Protein AF-A0A6B3IKR0-F1 (afdb_monomer)

Secondary structure (DSSP, 8-state):
-HHHHHHHHHT--GGG-S-------HHHHHHHHT----EEEEEE--GGGGHHHHHGGGGGG-EEETTEE--EEEEEES-TT-HHHHHHHHHHHHHTT-SEEE-

Sequence (103 aa):
EALDRLLKDVGCAPEDVAFLAHGTTQATNALLEGDVAPVGLIGIGTGPGALPTKRLAGLAALELTPGKRLPLHYAHVTDPDDTKAVHAAVATLIDAGAQVLVA

Mean predicted aligned error: 5.92 Å

Foldseek 3Di:
DVVVVVCVVVVHDPVNDPDDDDDDCVVVVCLQVVVDAQEEEEQEADDPRSVVSVCVVCQQVDDSYVPHGRNYDYHYDHDPVPVVSVVVSVVVSVVVRHPYYDD

Nearest PDB structures (foldseek):
  1efa-assembly2_C  TM=5.090E-01  e=2.430E+00  Escherichia coli
  6tpk-assembly1_A  TM=3.038E-01  e=9.567E+00  Homo sapiens

Structure (mmCIF, N/CA/C/O backbone):
data_AF-A0A6B3IKR0-F1
#
_entry.id   AF-A0A6B3IKR0-F1
#
loop_
_atom_site.group_PDB
_atom_site.id
_atom_site.type_symbol
_atom_site.label_atom_id
_atom_site.label_alt_id
_atom_site.label_comp_id
_atom_site.label_asym_id
_atom_site.label_entity_id
_atom_site.label_seq_id
_atom_site.pdbx_PDB_ins_code
_atom_site.Cartn_x
_atom_site.Cartn_y
_atom_site.Cartn_z
_atom_site.occupancy
_atom_site.B_iso_or_equiv
_atom_site.auth_seq_id
_atom_site.auth_comp_id
_atom_site.auth_asym_id
_atom_site.auth_atom_id
_atom_site.pdbx_PDB_model_num
ATOM 1 N N . GLU A 1 1 ? -24.028 -0.201 18.737 1.00 77.38 1 GLU A N 1
ATOM 2 C CA . GLU A 1 1 ? -24.341 -0.509 20.153 1.00 77.38 1 GLU A CA 1
ATOM 3 C C . GLU A 1 1 ? -23.736 0.472 21.159 1.00 77.38 1 GLU A C 1
ATOM 5 O O . GLU A 1 1 ? -24.503 1.113 21.861 1.00 77.38 1 GLU A O 1
ATOM 10 N N . ALA A 1 2 ? -22.406 0.631 21.254 1.00 87.62 2 ALA A N 1
ATOM 11 C CA . ALA A 1 2 ? -21.806 1.557 22.233 1.00 87.62 2 ALA A CA 1
ATOM 12 C C . ALA A 1 2 ? -22.192 3.032 21.991 1.00 87.62 2 ALA A C 1
ATOM 14 O O . ALA A 1 2 ? -22.576 3.725 22.927 1.00 87.62 2 ALA A O 1
ATOM 15 N N . LEU A 1 3 ? -22.157 3.484 20.731 1.00 89.94 3 LEU A N 1
ATOM 16 C CA . LEU A 1 3 ? -22.583 4.835 20.353 1.00 89.94 3 LEU A CA 1
ATOM 17 C C . LEU A 1 3 ? -24.090 5.047 20.576 1.00 89.94 3 LEU A C 1
ATOM 19 O O . LEU A 1 3 ? -24.480 6.056 21.144 1.00 89.94 3 LEU A O 1
ATOM 23 N N . ASP A 1 4 ? -24.927 4.071 20.208 1.00 91.38 4 ASP A N 1
ATOM 24 C CA . ASP A 1 4 ? -2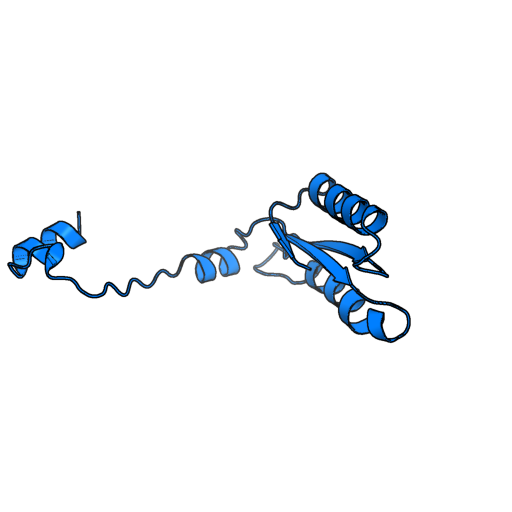6.384 4.158 20.404 1.00 91.38 4 ASP A CA 1
ATOM 25 C C . ASP A 1 4 ? -26.770 4.248 21.885 1.00 91.38 4 ASP A C 1
ATOM 27 O O . ASP A 1 4 ? -27.732 4.925 22.239 1.00 91.38 4 ASP A O 1
ATOM 31 N N . ARG A 1 5 ? -26.031 3.552 22.762 1.00 94.50 5 ARG A N 1
ATOM 32 C CA . AR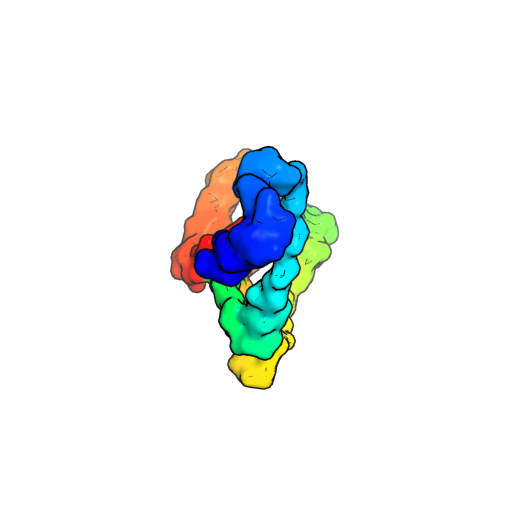G A 1 5 ? -26.199 3.666 24.217 1.00 94.50 5 ARG A CA 1
ATOM 33 C C . ARG A 1 5 ? -25.766 5.042 24.708 1.00 94.50 5 ARG A C 1
ATOM 35 O O . ARG A 1 5 ? -26.544 5.687 25.395 1.00 94.50 5 ARG A O 1
ATOM 42 N N . LEU A 1 6 ? -24.595 5.520 24.283 1.00 92.19 6 LEU A N 1
ATOM 43 C CA . LEU A 1 6 ? -24.105 6.850 24.646 1.00 92.19 6 LEU A CA 1
ATOM 44 C C . LEU A 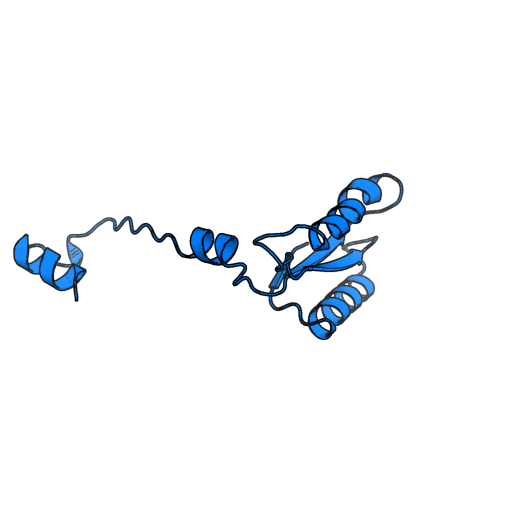1 6 ? -25.107 7.947 24.265 1.00 92.19 6 LEU A C 1
ATOM 46 O O . LEU A 1 6 ? -25.434 8.772 25.107 1.00 92.19 6 LEU A O 1
ATOM 50 N N . LEU A 1 7 ? -25.625 7.927 23.033 1.00 94.50 7 LEU A N 1
ATOM 51 C CA . LEU A 1 7 ? -26.610 8.898 22.544 1.00 94.50 7 LEU A CA 1
ATOM 52 C C . LEU A 1 7 ? -27.893 8.899 23.387 1.00 94.50 7 LEU A C 1
ATOM 54 O O . LEU A 1 7 ? -28.392 9.965 23.739 1.00 94.50 7 LEU A O 1
ATOM 58 N N . LYS A 1 8 ? -28.379 7.716 23.789 1.00 94.75 8 LYS A N 1
ATOM 59 C CA . LYS A 1 8 ? -29.517 7.589 24.714 1.00 94.75 8 LYS A CA 1
ATOM 60 C C . LYS A 1 8 ? -29.205 8.148 26.100 1.00 94.75 8 LYS A C 1
ATOM 62 O O . LYS A 1 8 ? -30.039 8.862 26.648 1.00 94.75 8 LYS A O 1
ATOM 67 N N . ASP A 1 9 ? -28.027 7.848 26.641 1.00 95.81 9 ASP A N 1
ATOM 68 C CA . ASP A 1 9 ? -27.619 8.281 27.981 1.00 95.81 9 ASP A CA 1
ATOM 69 C C . ASP A 1 9 ? -27.463 9.806 28.069 1.00 95.81 9 ASP A C 1
ATOM 71 O O . ASP A 1 9 ? -27.785 10.399 29.099 1.00 95.81 9 ASP A O 1
ATOM 75 N N . VAL A 1 10 ? -27.012 10.454 26.988 1.00 94.25 10 VAL A N 1
ATOM 76 C CA . VAL A 1 10 ? -26.887 11.922 26.922 1.00 94.25 10 VAL A CA 1
ATOM 77 C C . VAL A 1 10 ? -28.128 12.622 26.357 1.00 94.25 10 VAL A C 1
ATOM 79 O O . VAL A 1 10 ? -28.171 13.849 26.340 1.00 94.25 10 VAL A O 1
ATOM 82 N N . GLY A 1 11 ? -29.145 11.870 25.918 1.00 93.94 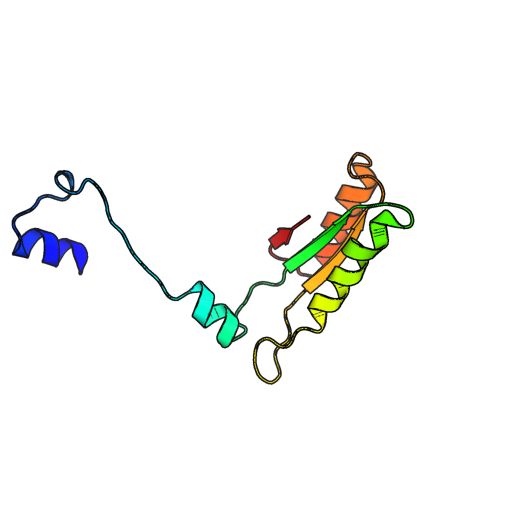11 GLY A N 1
ATOM 83 C CA . GLY A 1 11 ? -30.387 12.411 25.359 1.00 93.94 11 GLY A CA 1
ATOM 84 C C . GLY A 1 11 ? -30.226 13.123 24.011 1.00 93.94 11 GLY A C 1
ATOM 85 O O . GLY A 1 11 ? -31.047 13.978 23.686 1.00 93.94 11 GLY A O 1
ATOM 86 N N . CYS A 1 12 ? -29.187 12.791 23.241 1.00 93.62 12 CYS A N 1
ATOM 87 C CA . CYS A 1 12 ? -28.946 13.341 21.907 1.00 93.62 12 CYS A CA 1
ATOM 88 C C . CYS A 1 12 ? -29.432 12.370 20.834 1.00 93.62 12 CYS A C 1
ATOM 90 O O . CYS A 1 12 ? -29.245 11.155 20.943 1.00 93.62 12 CYS A O 1
ATOM 92 N N . ALA A 1 13 ? -30.013 12.903 19.768 1.00 93.38 13 ALA A N 1
ATOM 93 C CA . ALA A 1 13 ? -30.317 12.127 18.582 1.00 93.38 13 ALA A CA 1
ATOM 94 C C . ALA A 1 13 ? -29.064 12.037 17.681 1.00 93.38 13 ALA A C 1
ATOM 96 O O . ALA A 1 13 ? -28.190 12.906 17.750 1.00 93.38 13 ALA A O 1
ATOM 97 N N . PRO A 1 14 ? -28.915 10.997 16.839 1.00 91.00 14 PRO A N 1
ATOM 98 C CA . PRO A 1 14 ? -27.791 10.898 15.905 1.00 91.00 14 PRO A CA 1
ATOM 99 C C . PRO A 1 14 ? -27.645 12.129 15.001 1.00 91.00 14 PRO A C 1
ATOM 101 O O . PRO A 1 14 ? -26.530 12.497 14.637 1.00 91.00 14 PRO A O 1
ATOM 104 N N . GLU A 1 15 ? -28.762 12.779 14.666 1.00 93.56 15 GLU A N 1
ATOM 105 C CA . GLU A 1 15 ? -28.813 13.978 13.828 1.00 93.56 15 GLU A CA 1
ATOM 106 C C . GLU A 1 15 ? -28.199 15.211 14.515 1.00 93.56 15 GLU A C 1
ATOM 108 O O . GLU A 1 15 ? -27.797 16.151 13.830 1.00 93.56 15 GLU A O 1
ATOM 113 N N . ASP A 1 16 ? -28.065 15.192 15.846 1.00 92.44 16 ASP A N 1
ATOM 114 C CA . ASP A 1 16 ? -27.434 16.260 16.631 1.00 92.44 16 ASP A CA 1
ATOM 115 C C . ASP A 1 16 ? -25.891 16.179 16.603 1.00 92.44 16 ASP A C 1
ATOM 117 O O . ASP A 1 16 ? -25.197 17.088 17.071 1.00 92.44 16 ASP A O 1
ATOM 121 N N . VAL A 1 17 ? -25.317 15.097 16.057 1.00 90.44 17 VAL A N 1
ATOM 122 C CA . VAL A 1 17 ? -23.866 14.871 16.011 1.00 90.44 17 VAL A CA 1
ATOM 123 C C . VAL A 1 17 ? -23.272 15.466 14.736 1.00 90.44 17 VAL A C 1
ATOM 125 O O . VAL A 1 17 ? -23.289 14.860 13.668 1.00 90.44 17 VAL A O 1
ATOM 128 N N . ALA A 1 18 ? -22.652 16.639 14.859 1.00 92.56 18 ALA A N 1
ATOM 129 C CA . ALA A 1 18 ? -21.955 17.280 13.740 1.00 92.56 18 ALA A CA 1
ATOM 130 C C . ALA A 1 18 ? -20.615 16.608 13.377 1.00 92.56 18 ALA A C 1
ATOM 132 O O . ALA A 1 18 ? -20.128 16.756 12.256 1.00 92.56 18 ALA A O 1
ATOM 133 N N . PHE A 1 19 ? -19.985 15.905 14.326 1.00 90.81 19 PHE A N 1
ATOM 134 C CA . PHE A 1 19 ? -18.667 15.304 14.137 1.00 90.81 19 PHE A CA 1
ATOM 135 C C . PHE A 1 19 ? -18.434 14.113 15.071 1.00 90.81 19 PHE A C 1
ATOM 137 O O . PHE A 1 19 ? -18.725 14.183 16.264 1.00 90.81 19 PHE A O 1
ATOM 144 N N . LEU A 1 20 ? -17.840 13.046 14.531 1.00 87.94 20 LEU A N 1
ATOM 145 C CA . LEU A 1 20 ? -17.412 11.873 15.286 1.00 87.94 20 LEU A CA 1
ATOM 146 C C . LEU A 1 20 ? -15.925 11.613 15.026 1.00 87.94 20 LEU A C 1
ATOM 148 O O . LEU A 1 20 ? -15.550 11.087 13.980 1.00 87.94 20 LEU A O 1
ATOM 152 N N . ALA A 1 21 ? -15.075 11.947 15.998 1.00 89.06 21 ALA A N 1
ATOM 153 C CA . ALA A 1 21 ? -13.687 11.499 15.995 1.00 89.06 21 ALA A CA 1
ATOM 154 C C . ALA A 1 21 ? -13.605 10.085 16.575 1.00 89.06 21 ALA A C 1
ATOM 156 O O . ALA A 1 21 ? -13.824 9.881 17.769 1.00 89.06 21 ALA A O 1
ATOM 157 N N . HIS A 1 22 ? -13.249 9.116 15.737 1.00 86.19 22 HIS A N 1
ATOM 158 C CA . HIS A 1 22 ? -12.966 7.752 16.163 1.00 86.19 22 HIS A CA 1
ATOM 159 C C . HIS A 1 22 ? -11.506 7.405 15.863 1.00 86.19 22 HIS A C 1
ATOM 161 O O . HIS A 1 22 ? -11.085 7.421 14.709 1.00 86.19 22 HIS A O 1
ATOM 167 N N . GLY A 1 23 ? -10.733 7.111 16.909 1.00 86.31 23 GLY A N 1
ATOM 168 C CA . GLY A 1 23 ? -9.362 6.624 16.782 1.00 86.31 23 GLY A CA 1
ATOM 169 C C . GLY A 1 23 ? -9.320 5.104 16.890 1.00 86.31 23 GLY A C 1
ATOM 170 O O . GLY A 1 23 ? -9.823 4.547 17.865 1.00 86.31 23 GLY A O 1
ATOM 171 N N . THR A 1 24 ? -8.696 4.438 15.919 1.00 89.94 24 THR A N 1
ATOM 172 C CA . THR A 1 24 ? -8.373 3.008 15.995 1.00 89.94 24 THR A CA 1
ATOM 173 C C . THR A 1 24 ? -6.860 2.816 15.993 1.00 89.94 24 THR A C 1
ATOM 175 O O . THR A 1 24 ? -6.115 3.618 15.433 1.00 89.94 24 THR A O 1
ATOM 178 N N . THR A 1 25 ? -6.385 1.736 16.612 1.00 92.62 25 THR A N 1
ATOM 179 C CA . THR A 1 25 ? -4.965 1.338 16.589 1.00 92.62 25 THR A CA 1
ATOM 180 C C . THR A 1 25 ? -4.678 0.264 15.539 1.00 92.62 25 THR A C 1
ATOM 182 O O . THR A 1 25 ? -3.619 -0.354 15.571 1.00 92.62 25 THR A O 1
ATOM 185 N N . GLN A 1 26 ? -5.615 0.011 14.618 1.00 90.44 26 GLN A N 1
ATOM 186 C CA . GLN A 1 26 ? -5.560 -1.129 13.696 1.00 90.44 26 GLN A CA 1
ATOM 187 C C . GLN A 1 26 ? -4.307 -1.109 12.821 1.00 90.44 26 GLN A C 1
ATOM 189 O O . GLN A 1 26 ? -3.599 -2.106 12.762 1.00 90.44 26 GLN A O 1
ATOM 194 N N . ALA A 1 27 ? -3.990 0.035 12.210 1.00 88.25 27 ALA A N 1
ATOM 195 C CA . ALA A 1 27 ? -2.803 0.165 11.367 1.00 88.25 27 ALA A CA 1
ATOM 196 C C . ALA A 1 27 ? -1.506 -0.075 12.158 1.00 88.25 27 ALA A C 1
ATOM 198 O O . ALA A 1 27 ? -0.600 -0.760 11.688 1.00 88.25 27 ALA A O 1
ATOM 199 N N . THR A 1 28 ? -1.435 0.457 13.379 1.00 92.38 28 THR A N 1
ATOM 200 C CA . THR A 1 28 ? -0.256 0.306 14.234 1.00 92.38 28 THR A CA 1
ATOM 201 C C . THR A 1 28 ? -0.085 -1.138 14.700 1.00 92.38 28 THR A C 1
ATOM 203 O O . THR A 1 28 ? 1.023 -1.661 14.635 1.00 92.38 28 THR A O 1
ATOM 206 N N . ASN A 1 29 ? -1.162 -1.812 15.114 1.00 93.44 29 ASN A N 1
ATOM 207 C CA . ASN A 1 29 ? -1.097 -3.211 15.546 1.00 93.44 29 ASN A CA 1
ATOM 208 C C . ASN A 1 29 ? -0.767 -4.146 14.378 1.00 93.44 29 ASN A C 1
ATOM 210 O O . ASN A 1 29 ? 0.119 -4.979 14.517 1.00 93.44 29 ASN A O 1
ATOM 214 N N . ALA A 1 30 ? -1.379 -3.938 13.209 1.00 93.38 30 ALA A N 1
ATOM 215 C CA . ALA A 1 30 ? -1.065 -4.682 11.990 1.00 93.38 30 ALA A CA 1
ATOM 216 C C . ALA A 1 30 ? 0.432 -4.601 11.643 1.00 93.38 30 ALA A C 1
ATOM 218 O O . ALA A 1 30 ? 1.068 -5.612 11.346 1.00 93.38 30 ALA A O 1
ATOM 219 N N . LEU A 1 31 ? 1.026 -3.407 11.759 1.00 91.94 31 LEU A N 1
ATOM 220 C CA . LEU A 1 31 ? 2.456 -3.215 11.526 1.00 91.94 31 LEU A CA 1
ATOM 221 C C . LEU A 1 31 ? 3.321 -3.967 12.554 1.00 91.94 31 LEU A C 1
ATOM 223 O O . LEU A 1 31 ? 4.273 -4.640 12.165 1.00 91.94 31 LEU A O 1
ATOM 227 N N . LEU A 1 32 ? 2.983 -3.883 13.845 1.00 92.81 32 LEU A N 1
ATOM 228 C CA . LEU A 1 32 ? 3.729 -4.530 14.938 1.00 92.81 32 LEU A CA 1
ATOM 229 C C . LEU A 1 32 ? 3.590 -6.060 14.950 1.00 92.81 32 LEU A C 1
ATOM 231 O O . LEU A 1 32 ? 4.506 -6.776 15.359 1.00 92.81 32 LEU A O 1
ATOM 235 N N . GLU A 1 33 ? 2.449 -6.569 14.498 1.00 93.62 33 GLU A N 1
ATOM 236 C CA . GLU A 1 33 ? 2.160 -8.000 14.378 1.00 93.62 33 GLU A CA 1
ATOM 237 C C . GLU A 1 33 ? 2.674 -8.574 13.047 1.00 93.62 33 GLU A C 1
ATOM 239 O O . GLU A 1 33 ? 2.691 -9.796 12.852 1.00 93.62 33 GLU A O 1
ATOM 244 N N . GLY A 1 34 ? 3.129 -7.707 12.133 1.00 92.56 34 GLY A N 1
ATOM 245 C CA . GLY A 1 34 ? 3.511 -8.059 10.767 1.00 92.56 34 GLY A CA 1
ATOM 246 C C . GLY A 1 34 ? 2.349 -8.644 9.961 1.00 92.56 34 GLY A C 1
ATOM 247 O O . GLY A 1 34 ? 2.583 -9.473 9.084 1.00 92.56 34 GLY A O 1
ATOM 248 N N . ASP A 1 35 ? 1.113 -8.274 10.303 1.00 95.25 35 ASP A N 1
ATOM 249 C CA . ASP A 1 35 ? -0.115 -8.638 9.593 1.00 95.25 35 ASP A CA 1
ATOM 250 C C . ASP A 1 35 ? -0.475 -7.532 8.598 1.00 95.25 35 ASP A C 1
ATOM 252 O O . ASP A 1 35 ? -1.387 -6.731 8.793 1.00 95.25 35 ASP A O 1
ATOM 256 N N . VAL A 1 36 ? 0.338 -7.426 7.550 1.00 94.88 36 VAL A N 1
ATOM 257 C CA . VAL A 1 36 ? 0.173 -6.425 6.496 1.00 94.88 36 VAL A CA 1
ATOM 258 C C . VAL A 1 36 ? 0.028 -7.112 5.145 1.00 94.88 36 VAL A C 1
ATOM 260 O O . VAL A 1 36 ? 0.625 -8.160 4.891 1.00 94.88 36 VAL A O 1
ATOM 263 N N . ALA A 1 37 ? -0.760 -6.507 4.261 1.00 95.88 37 ALA A N 1
ATOM 264 C CA . ALA A 1 37 ? -0.942 -7.010 2.908 1.00 95.88 37 ALA A CA 1
ATOM 265 C C . ALA A 1 37 ? 0.376 -6.938 2.106 1.00 95.88 37 ALA A C 1
ATOM 267 O O . ALA A 1 37 ? 1.127 -5.971 2.264 1.00 95.88 37 ALA A O 1
ATOM 268 N N . PRO A 1 38 ? 0.652 -7.902 1.209 1.00 97.69 38 PRO A N 1
ATOM 269 C CA . PRO A 1 38 ? 1.733 -7.782 0.240 1.00 97.69 38 PRO A CA 1
ATOM 270 C C . PRO A 1 38 ? 1.586 -6.531 -0.634 1.00 97.69 38 PRO A C 1
ATOM 272 O O . PRO A 1 38 ? 0.550 -6.317 -1.271 1.00 97.69 38 PRO A O 1
ATOM 275 N N . VAL A 1 39 ? 2.636 -5.715 -0.688 1.00 98.00 39 VAL A N 1
ATOM 276 C CA . VAL A 1 39 ? 2.685 -4.456 -1.439 1.00 98.00 39 VAL A CA 1
ATOM 277 C C . VAL A 1 39 ? 3.512 -4.644 -2.706 1.00 98.00 39 VAL A C 1
ATOM 279 O O . VAL A 1 39 ? 4.606 -5.200 -2.673 1.00 98.00 39 VAL A O 1
ATOM 282 N N . GLY A 1 40 ? 3.016 -4.147 -3.832 1.00 98.38 40 GLY A N 1
ATOM 283 C CA . GLY A 1 40 ? 3.798 -3.946 -5.043 1.00 98.38 40 GLY A CA 1
ATOM 284 C C . GLY A 1 40 ? 4.238 -2.489 -5.142 1.00 98.38 40 GLY A C 1
ATOM 285 O O . GLY A 1 40 ? 3.404 -1.589 -5.139 1.00 98.38 40 GLY A O 1
ATOM 286 N N . LEU A 1 41 ? 5.541 -2.247 -5.235 1.00 98.19 41 LEU A N 1
ATOM 287 C CA . LEU A 1 41 ? 6.120 -0.918 -5.392 1.00 98.19 41 LEU A CA 1
ATOM 288 C C . LEU A 1 41 ? 6.713 -0.760 -6.790 1.00 98.19 41 LEU A C 1
ATOM 290 O O . LEU A 1 41 ? 7.596 -1.519 -7.190 1.00 98.19 41 LEU A O 1
ATOM 294 N N . ILE A 1 42 ? 6.254 0.253 -7.513 1.00 97.81 42 ILE A N 1
ATOM 295 C CA . ILE A 1 42 ? 6.752 0.611 -8.835 1.00 97.81 42 ILE A CA 1
ATOM 296 C C . ILE A 1 42 ? 7.655 1.827 -8.679 1.00 97.81 42 ILE A C 1
ATOM 298 O O . ILE A 1 42 ? 7.193 2.939 -8.476 1.00 97.81 42 ILE A O 1
ATOM 302 N N . GLY A 1 43 ? 8.966 1.637 -8.783 1.00 96.69 43 GLY A N 1
ATOM 303 C CA . GLY A 1 43 ? 9.866 2.778 -8.883 1.00 96.69 43 GLY A CA 1
ATOM 304 C C . GLY A 1 43 ? 9.838 3.361 -10.290 1.00 96.69 43 GLY A C 1
ATOM 305 O O . GLY A 1 43 ? 10.023 2.625 -11.256 1.00 96.69 43 GLY A O 1
ATOM 306 N N . ILE A 1 44 ? 9.682 4.677 -10.404 1.00 95.81 44 ILE A N 1
ATOM 307 C CA . ILE A 1 44 ? 9.724 5.378 -11.691 1.00 95.81 44 ILE A CA 1
ATOM 308 C C . ILE A 1 44 ? 11.028 6.176 -11.802 1.00 95.81 44 ILE A C 1
ATOM 310 O O . ILE A 1 44 ? 11.476 6.792 -10.833 1.00 95.81 44 ILE A O 1
ATOM 314 N N . GLY A 1 45 ? 11.675 6.157 -12.965 1.00 94.31 45 GLY A N 1
ATOM 315 C CA . GLY A 1 45 ? 12.776 7.071 -13.266 1.00 94.31 45 GLY A CA 1
ATOM 316 C C . GLY A 1 45 ? 13.832 6.507 -14.204 1.00 94.31 45 GLY A C 1
ATOM 317 O O . GLY A 1 45 ? 13.902 5.313 -14.482 1.00 94.31 45 GLY A O 1
ATOM 318 N N . THR A 1 46 ? 14.713 7.386 -14.676 1.00 94.06 46 THR A N 1
ATOM 319 C CA . THR A 1 46 ? 15.749 7.046 -15.658 1.00 94.06 46 THR A CA 1
ATOM 320 C C . THR A 1 46 ? 17.125 7.531 -15.218 1.00 94.06 46 THR A C 1
ATOM 322 O O . THR A 1 46 ? 17.258 8.441 -14.393 1.00 94.06 46 THR A O 1
ATOM 325 N N . GLY A 1 47 ? 18.173 6.905 -15.761 1.00 90.44 47 GLY A N 1
ATOM 326 C CA . GLY A 1 47 ? 19.556 7.328 -15.539 1.00 90.44 47 GLY A CA 1
ATOM 327 C C . GLY A 1 47 ? 19.912 7.474 -14.047 1.00 90.44 47 GLY A C 1
ATOM 328 O O . GLY A 1 47 ? 19.464 6.673 -13.223 1.00 90.44 47 GLY A O 1
ATOM 329 N N . PRO A 1 48 ? 20.699 8.497 -13.669 1.00 88.12 48 PRO A N 1
ATOM 330 C CA . PRO A 1 48 ? 21.034 8.774 -12.269 1.00 88.12 48 PRO A CA 1
ATOM 331 C C . PRO A 1 48 ? 19.814 9.084 -11.384 1.00 88.12 48 PRO A C 1
ATOM 333 O O . PRO A 1 48 ? 19.835 8.788 -10.190 1.00 88.12 48 PRO A O 1
ATOM 336 N N . GLY A 1 49 ? 18.739 9.630 -11.966 1.00 85.38 49 GLY A N 1
ATOM 337 C CA . GLY A 1 49 ? 17.486 9.933 -11.266 1.00 85.38 49 GLY A CA 1
ATOM 338 C C . GLY A 1 49 ? 16.696 8.692 -10.838 1.00 85.38 49 GLY A C 1
ATOM 339 O O . GLY A 1 49 ? 15.876 8.782 -9.932 1.00 85.38 49 GLY A O 1
ATOM 340 N N . ALA A 1 50 ? 16.987 7.521 -11.415 1.00 91.94 50 ALA A N 1
ATOM 341 C CA . ALA A 1 50 ? 16.398 6.242 -11.012 1.00 91.94 50 ALA A CA 1
ATOM 342 C C . ALA A 1 50 ? 17.017 5.659 -9.731 1.00 91.94 50 ALA A C 1
ATOM 344 O O . ALA A 1 50 ? 16.489 4.709 -9.156 1.00 91.94 50 ALA A O 1
ATOM 345 N N . LEU A 1 51 ? 18.173 6.166 -9.286 1.00 91.62 51 LEU A N 1
ATOM 346 C CA . LEU A 1 51 ? 18.894 5.576 -8.158 1.00 91.62 51 LEU A CA 1
ATOM 347 C C . LEU A 1 51 ? 18.088 5.607 -6.844 1.00 91.62 51 LEU A C 1
ATOM 349 O O . LEU A 1 51 ? 18.053 4.575 -6.170 1.00 91.62 51 LEU A O 1
ATOM 353 N N . PRO A 1 52 ? 17.416 6.714 -6.465 1.00 92.75 52 PRO A N 1
ATOM 354 C CA . PRO A 1 52 ? 16.581 6.741 -5.267 1.00 92.75 52 PRO A CA 1
ATOM 355 C C . PRO A 1 52 ? 15.428 5.738 -5.343 1.00 92.75 52 PRO A C 1
ATOM 357 O O . PRO A 1 52 ? 15.215 4.988 -4.394 1.00 92.75 52 PRO A O 1
ATOM 360 N N . THR A 1 53 ? 14.737 5.653 -6.484 1.00 92.31 53 THR A N 1
ATOM 361 C CA . THR A 1 53 ? 13.580 4.760 -6.632 1.00 92.31 53 THR A CA 1
ATOM 362 C C . THR A 1 53 ? 13.984 3.293 -6.683 1.00 92.31 53 THR A C 1
ATOM 364 O O . THR A 1 53 ? 13.275 2.454 -6.135 1.00 92.31 53 THR A O 1
ATOM 367 N N . LYS A 1 54 ? 15.155 2.959 -7.239 1.00 93.06 54 LYS A N 1
ATOM 368 C CA . LYS A 1 54 ? 15.723 1.598 -7.181 1.00 93.06 54 LYS A CA 1
ATOM 369 C C . LYS A 1 54 ? 16.134 1.179 -5.774 1.00 93.06 54 LYS A C 1
ATOM 371 O O . LYS A 1 54 ? 16.023 0.005 -5.435 1.00 93.06 54 LYS A O 1
ATOM 376 N N . ARG A 1 55 ? 16.576 2.118 -4.930 1.00 94.50 55 ARG A N 1
ATOM 377 C CA . ARG A 1 55 ? 16.920 1.821 -3.528 1.00 94.50 55 ARG A CA 1
ATOM 378 C C . ARG A 1 55 ? 15.706 1.432 -2.689 1.00 94.50 55 ARG A C 1
ATOM 380 O O . ARG A 1 55 ? 15.878 0.702 -1.717 1.00 94.50 55 ARG A O 1
ATOM 387 N N . LEU A 1 56 ? 14.499 1.845 -3.080 1.00 93.75 56 LEU A N 1
ATOM 388 C CA . LEU A 1 56 ? 13.272 1.457 -2.383 1.00 93.75 56 LEU A CA 1
ATOM 389 C C . LEU A 1 56 ? 13.009 -0.055 -2.437 1.00 93.75 56 LEU A C 1
ATOM 391 O O . LEU A 1 56 ? 12.369 -0.577 -1.532 1.00 93.75 56 LEU A O 1
ATOM 395 N N . ALA A 1 57 ? 13.570 -0.783 -3.412 1.00 93.75 57 ALA A N 1
ATOM 396 C CA . ALA A 1 57 ? 13.532 -2.248 -3.426 1.00 93.75 57 ALA A CA 1
ATOM 397 C C . ALA A 1 57 ? 14.127 -2.869 -2.144 1.00 93.75 57 ALA A C 1
ATOM 399 O O . ALA A 1 57 ? 13.722 -3.951 -1.724 1.00 93.75 57 ALA A O 1
ATOM 400 N N . GLY A 1 58 ? 15.054 -2.164 -1.480 1.00 95.56 58 GLY A N 1
ATOM 401 C CA . GLY A 1 58 ? 15.634 -2.581 -0.203 1.00 95.56 58 GLY A CA 1
ATOM 402 C C . GLY A 1 58 ? 14.632 -2.638 0.955 1.00 95.56 58 GLY A C 1
ATOM 403 O O . GLY A 1 58 ? 14.899 -3.319 1.941 1.00 95.56 58 GLY A O 1
ATOM 404 N N . LEU A 1 59 ? 13.461 -2.000 0.834 1.00 95.38 59 LEU A N 1
ATOM 405 C CA . LEU A 1 59 ? 12.395 -2.084 1.837 1.00 95.38 59 LEU A CA 1
ATOM 406 C C . LEU A 1 59 ? 11.854 -3.513 2.002 1.00 95.38 59 LEU A C 1
ATOM 408 O O . LEU A 1 59 ? 11.354 -3.837 3.071 1.00 95.38 59 LEU A O 1
ATOM 412 N N . ALA A 1 60 ? 12.033 -4.404 1.019 1.00 94.31 60 ALA A N 1
ATOM 413 C CA . ALA A 1 60 ? 11.682 -5.823 1.159 1.00 94.31 60 ALA A CA 1
ATOM 414 C C . ALA A 1 60 ? 12.528 -6.555 2.222 1.00 94.31 60 ALA A C 1
ATOM 416 O O . ALA A 1 60 ? 12.164 -7.632 2.695 1.00 94.31 60 ALA A O 1
ATOM 417 N N . ALA A 1 61 ? 13.675 -5.988 2.606 1.00 95.25 61 ALA A N 1
ATOM 418 C CA . ALA A 1 61 ? 14.501 -6.506 3.690 1.00 95.25 61 ALA A CA 1
ATOM 419 C C . ALA A 1 61 ? 14.106 -5.953 5.070 1.00 95.25 61 ALA A C 1
ATOM 421 O O . ALA A 1 61 ? 14.663 -6.411 6.066 1.00 95.25 61 ALA A O 1
ATOM 422 N N . LEU A 1 62 ? 13.174 -4.993 5.142 1.00 95.50 62 LEU A N 1
ATOM 423 C CA . LEU A 1 62 ? 12.709 -4.420 6.401 1.00 95.50 62 LEU A CA 1
ATOM 424 C C . LEU A 1 62 ? 12.010 -5.498 7.231 1.00 95.50 62 LEU A C 1
ATOM 426 O O . LEU A 1 62 ? 11.011 -6.068 6.800 1.00 95.50 62 LEU A O 1
ATOM 430 N N . GLU A 1 63 ? 12.526 -5.766 8.423 1.00 95.81 63 GLU A N 1
ATOM 431 C CA . GLU A 1 63 ? 11.878 -6.631 9.405 1.00 95.81 63 GLU A CA 1
ATOM 432 C C . GLU A 1 63 ? 10.855 -5.813 10.203 1.00 95.81 63 GLU A C 1
ATOM 434 O O . GLU A 1 63 ? 11.199 -4.783 10.781 1.00 95.81 63 GLU A O 1
ATOM 439 N N . LEU A 1 64 ? 9.591 -6.245 10.191 1.00 94.69 64 LEU A N 1
ATOM 440 C CA . LEU A 1 64 ? 8.496 -5.571 10.898 1.00 94.69 64 LEU A CA 1
ATOM 441 C C . LEU A 1 64 ? 8.401 -6.043 12.351 1.00 94.69 64 LEU A C 1
ATOM 443 O O . LEU A 1 64 ? 8.189 -5.257 13.268 1.00 94.69 64 LEU A O 1
ATOM 447 N N . THR A 1 65 ? 8.573 -7.346 12.544 1.00 93.12 65 THR A N 1
ATOM 448 C CA . THR A 1 65 ? 8.540 -8.046 13.830 1.00 93.12 65 THR A CA 1
ATOM 449 C C . THR A 1 65 ? 9.414 -9.298 13.704 1.00 93.12 65 THR A C 1
ATOM 451 O O . THR A 1 65 ? 9.665 -9.715 12.566 1.00 93.12 65 THR A O 1
ATOM 454 N N . PRO A 1 66 ? 9.906 -9.912 14.798 1.00 94.19 66 PRO A N 1
ATOM 455 C CA . PRO A 1 66 ? 10.845 -11.027 14.712 1.00 94.19 66 PRO A CA 1
ATOM 456 C C . PRO A 1 66 ? 10.381 -12.133 13.757 1.00 94.19 66 PRO A C 1
ATOM 458 O O . PRO A 1 66 ? 9.342 -12.764 13.957 1.00 94.19 66 PRO A O 1
ATOM 461 N N . GLY A 1 67 ? 11.159 -12.359 12.699 1.00 92.56 67 GLY A N 1
ATOM 462 C CA . GLY A 1 67 ? 10.893 -13.384 11.690 1.00 92.56 67 GLY A CA 1
ATOM 463 C C . GLY A 1 67 ? 9.880 -13.007 10.602 1.00 92.56 67 GLY A C 1
ATOM 464 O O . GLY A 1 67 ? 9.644 -13.826 9.713 1.00 92.56 67 GLY A O 1
ATOM 465 N N . LYS A 1 68 ? 9.315 -11.790 10.607 1.00 93.88 68 LYS A N 1
ATOM 466 C CA . LYS A 1 68 ? 8.422 -11.293 9.545 1.00 93.88 68 LYS A CA 1
ATOM 467 C C . LYS A 1 68 ? 8.988 -10.036 8.892 1.00 93.88 68 LYS A C 1
ATOM 469 O O . LYS A 1 68 ? 9.154 -8.996 9.529 1.00 93.88 68 LYS A O 1
ATOM 474 N N 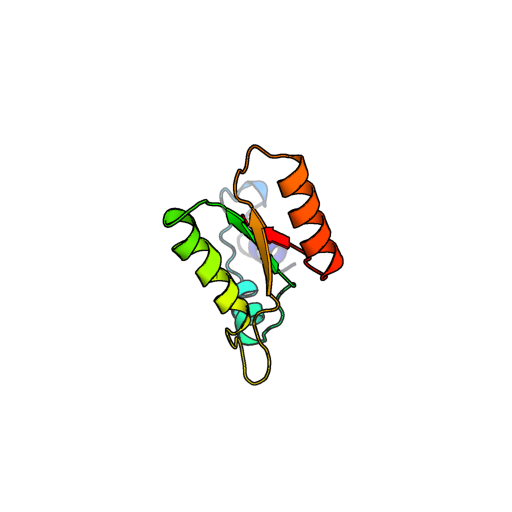. ARG A 1 69 ? 9.242 -10.122 7.589 1.00 96.19 69 ARG A N 1
ATOM 475 C CA . ARG A 1 69 ? 9.650 -8.976 6.767 1.00 96.19 69 ARG A CA 1
ATOM 476 C C . ARG A 1 69 ? 8.443 -8.298 6.142 1.00 96.19 69 ARG A C 1
ATOM 478 O O . ARG A 1 69 ? 7.391 -8.919 6.020 1.00 96.19 69 ARG A O 1
ATOM 485 N N . LEU A 1 70 ? 8.627 -7.058 5.704 1.00 96.56 70 LEU A N 1
ATOM 486 C CA . LEU A 1 70 ? 7.666 -6.355 4.870 1.00 96.56 70 LEU A CA 1
ATOM 487 C C . LEU A 1 70 ? 7.461 -7.153 3.567 1.00 96.56 70 LEU A C 1
ATOM 489 O O . LEU A 1 70 ? 8.415 -7.291 2.795 1.00 96.56 70 LEU A O 1
ATOM 493 N N . PRO A 1 71 ? 6.254 -7.687 3.307 1.00 96.94 71 PRO A N 1
ATOM 494 C CA . PRO A 1 71 ? 5.969 -8.410 2.076 1.00 96.94 71 PRO A CA 1
ATOM 495 C C . PRO A 1 71 ? 5.900 -7.409 0.919 1.00 96.94 71 PRO A C 1
ATOM 497 O O . PRO A 1 71 ? 4.865 -6.802 0.665 1.00 96.94 71 PRO A O 1
ATOM 500 N N . LEU A 1 72 ? 7.032 -7.190 0.252 1.00 98.00 72 LEU A N 1
ATOM 501 C CA . LEU A 1 72 ? 7.182 -6.192 -0.802 1.00 98.00 72 LEU A CA 1
ATOM 502 C C . LEU A 1 72 ? 7.715 -6.829 -2.085 1.00 98.00 72 LEU A C 1
ATOM 504 O O . LEU A 1 72 ? 8.778 -7.452 -2.091 1.00 98.00 72 LEU A O 1
ATOM 508 N N . HIS A 1 73 ? 7.020 -6.579 -3.186 1.00 98.12 73 HIS A N 1
ATOM 509 C CA . HIS A 1 73 ? 7.479 -6.853 -4.541 1.00 98.12 73 HIS A CA 1
ATOM 510 C C . HIS A 1 73 ? 7.827 -5.533 -5.218 1.00 98.12 73 HIS A C 1
ATOM 512 O O . HIS A 1 73 ? 7.114 -4.546 -5.059 1.00 98.12 73 HIS A O 1
ATOM 518 N N . TYR A 1 74 ? 8.925 -5.494 -5.966 1.00 98.12 74 TYR A N 1
ATOM 519 C CA . TYR A 1 74 ? 9.386 -4.273 -6.617 1.00 98.12 74 TYR A CA 1
ATOM 520 C C . TYR A 1 74 ? 9.474 -4.457 -8.128 1.00 98.12 74 TYR A C 1
ATOM 522 O O . TYR A 1 74 ? 10.052 -5.432 -8.608 1.00 98.12 74 TYR A O 1
ATOM 530 N N . ALA A 1 75 ? 8.954 -3.482 -8.865 1.00 97.50 75 ALA A N 1
ATOM 531 C CA . ALA A 1 75 ? 9.149 -3.333 -10.298 1.00 97.50 75 ALA A CA 1
ATOM 532 C C . ALA A 1 75 ? 9.661 -1.921 -10.594 1.00 97.50 75 ALA A C 1
ATOM 534 O O . ALA A 1 75 ? 9.546 -1.009 -9.774 1.00 97.50 75 ALA A O 1
ATOM 535 N N . HIS A 1 76 ? 10.251 -1.734 -11.770 1.00 96.81 76 HIS A N 1
ATOM 536 C CA . HIS A 1 76 ? 10.790 -0.442 -12.167 1.00 96.81 76 HIS A CA 1
ATOM 537 C C . HIS A 1 76 ? 10.326 -0.074 -13.566 1.00 96.81 76 HIS A C 1
ATOM 539 O O . HIS A 1 76 ? 10.439 -0.882 -14.488 1.00 96.81 76 HIS A O 1
ATOM 545 N N . VAL A 1 77 ? 9.864 1.161 -13.719 1.00 97.06 77 VAL A N 1
ATOM 546 C CA . VAL A 1 77 ? 9.466 1.735 -15.000 1.00 97.06 77 VAL A CA 1
ATOM 547 C C . VAL A 1 77 ? 10.350 2.942 -15.285 1.00 97.06 77 VAL A C 1
ATOM 549 O O . VAL A 1 77 ? 10.588 3.793 -14.434 1.00 97.06 77 VAL A O 1
ATOM 552 N N . THR A 1 78 ? 10.883 2.991 -16.499 1.00 95.75 78 THR A N 1
ATOM 553 C CA . THR A 1 78 ? 11.766 4.075 -16.944 1.00 95.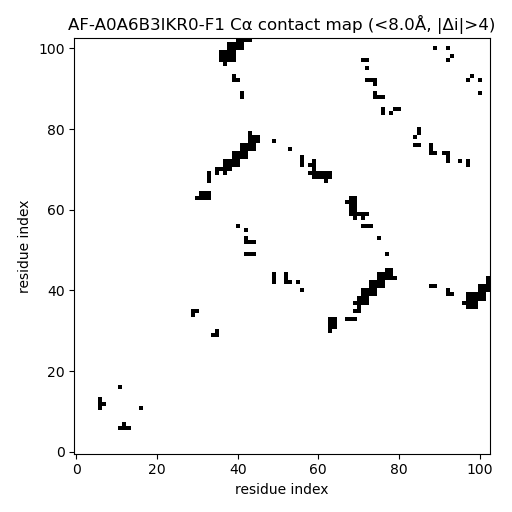75 78 THR A CA 1
ATOM 554 C C . THR A 1 78 ? 10.942 5.311 -17.311 1.00 95.75 78 THR A C 1
ATOM 556 O O . THR A 1 78 ? 11.205 6.397 -16.804 1.00 95.75 78 THR A O 1
ATOM 559 N N . ASP A 1 79 ? 9.902 5.126 -18.119 1.00 94.31 79 ASP A N 1
ATOM 560 C CA . ASP A 1 79 ? 9.002 6.181 -18.578 1.00 94.31 79 ASP A CA 1
ATOM 561 C C . ASP A 1 79 ? 7.562 5.878 -18.123 1.00 94.31 79 ASP A C 1
ATOM 563 O O . ASP A 1 79 ? 7.027 4.839 -18.518 1.00 94.31 79 ASP A O 1
ATOM 567 N N . PRO A 1 80 ? 6.932 6.721 -17.283 1.00 93.62 80 PRO A N 1
ATOM 568 C CA . PRO A 1 80 ? 5.551 6.507 -16.853 1.00 93.62 80 PRO A CA 1
ATOM 569 C C . PRO A 1 80 ? 4.533 6.609 -18.000 1.00 93.62 80 PRO A C 1
ATOM 571 O O . PRO A 1 80 ? 3.441 6.056 -17.874 1.00 93.62 80 PRO A O 1
ATOM 574 N N . ASP A 1 81 ? 4.885 7.262 -19.112 1.00 96.56 81 ASP A N 1
ATOM 575 C CA . ASP A 1 81 ? 4.021 7.382 -20.289 1.00 96.56 81 ASP A CA 1
ATOM 576 C C . ASP A 1 81 ? 4.127 6.156 -21.218 1.00 96.56 81 ASP A C 1
ATOM 578 O O . ASP A 1 81 ? 3.260 5.937 -22.074 1.00 96.56 81 ASP A O 1
ATOM 582 N N . ASP A 1 82 ? 5.125 5.283 -21.016 1.00 97.38 82 ASP A N 1
ATOM 583 C CA . ASP A 1 82 ? 5.176 3.966 -21.657 1.00 97.38 82 ASP A CA 1
ATOM 584 C C . ASP A 1 82 ? 4.158 3.027 -20.996 1.00 97.38 82 ASP A C 1
ATOM 586 O O . ASP A 1 82 ? 4.460 2.174 -20.155 1.00 97.38 82 ASP A O 1
ATOM 590 N N . THR A 1 83 ? 2.904 3.178 -21.422 1.00 97.44 83 THR A N 1
ATOM 591 C CA . THR A 1 83 ? 1.776 2.376 -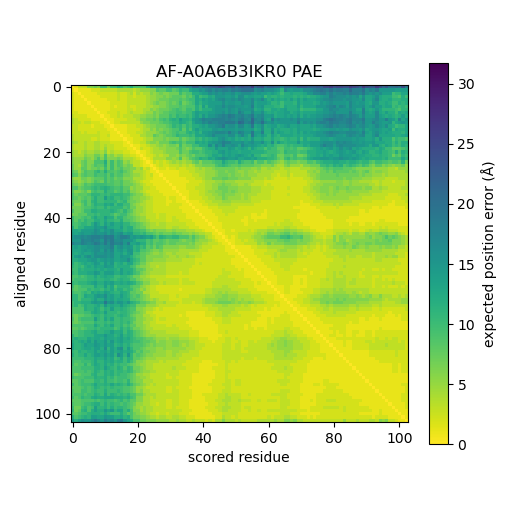20.938 1.00 97.44 83 THR A CA 1
ATOM 592 C C . THR A 1 83 ? 2.021 0.874 -21.066 1.00 97.44 83 THR A C 1
ATOM 594 O O . THR A 1 83 ? 1.538 0.108 -20.235 1.00 97.44 83 THR A O 1
ATOM 597 N N . LYS A 1 84 ? 2.786 0.411 -22.062 1.00 98.19 84 LYS A N 1
ATOM 598 C CA . LYS A 1 84 ? 3.091 -1.016 -22.210 1.00 98.19 84 LYS A CA 1
ATOM 599 C C . LYS A 1 84 ? 4.029 -1.484 -21.098 1.00 98.19 84 LYS A C 1
ATOM 601 O O . LYS A 1 84 ? 3.782 -2.537 -20.508 1.00 98.19 84 LYS A O 1
ATOM 606 N N . ALA A 1 85 ? 5.067 -0.705 -20.793 1.00 97.75 85 ALA A N 1
ATOM 607 C CA . ALA A 1 85 ? 5.974 -0.989 -19.684 1.00 97.75 85 ALA A CA 1
ATOM 608 C C . ALA A 1 85 ? 5.258 -0.927 -18.326 1.00 97.75 85 ALA A C 1
ATOM 610 O O . ALA A 1 85 ? 5.458 -1.812 -17.493 1.00 97.75 85 ALA A O 1
ATOM 611 N N . VAL A 1 86 ? 4.371 0.054 -18.125 1.00 98.12 86 VAL A N 1
ATOM 612 C CA . VAL A 1 86 ? 3.569 0.178 -16.897 1.00 98.12 86 VAL A CA 1
ATOM 613 C C . VAL A 1 86 ? 2.660 -1.036 -16.701 1.00 98.12 86 VAL A C 1
ATOM 615 O O . VAL A 1 86 ? 2.696 -1.651 -15.637 1.00 98.12 86 VAL A O 1
ATOM 618 N N . HIS A 1 87 ? 1.894 -1.445 -17.721 1.00 98.31 87 HIS A N 1
ATOM 619 C CA . HIS A 1 87 ? 1.028 -2.626 -17.613 1.00 98.31 87 HIS A CA 1
ATOM 620 C C . HIS A 1 87 ? 1.826 -3.904 -17.331 1.00 98.31 87 HIS A C 1
ATOM 622 O O . HIS A 1 87 ? 1.390 -4.731 -16.533 1.00 98.31 87 HIS A O 1
ATOM 628 N N . ALA A 1 88 ? 3.007 -4.057 -17.938 1.00 98.44 88 ALA A N 1
ATOM 629 C CA . ALA A 1 88 ? 3.876 -5.198 -17.669 1.00 98.44 88 ALA A CA 1
ATOM 630 C C . ALA A 1 88 ? 4.397 -5.201 -16.220 1.00 98.44 88 ALA A C 1
ATOM 632 O O . ALA A 1 88 ? 4.408 -6.252 -15.576 1.00 98.44 88 ALA A O 1
ATOM 633 N N . ALA A 1 89 ? 4.787 -4.039 -15.685 1.00 98.19 89 ALA A N 1
ATOM 634 C CA . ALA A 1 89 ? 5.218 -3.899 -14.295 1.00 98.19 89 ALA A CA 1
ATOM 635 C C . ALA A 1 89 ? 4.079 -4.209 -13.311 1.00 98.19 89 ALA A C 1
ATOM 637 O O . ALA A 1 89 ? 4.275 -4.969 -12.366 1.00 98.19 89 ALA A O 1
ATOM 638 N N . VAL A 1 90 ? 2.879 -3.683 -13.569 1.00 98.38 90 VAL A N 1
ATOM 639 C CA . VAL A 1 90 ? 1.669 -3.965 -12.782 1.00 98.38 90 VAL A CA 1
ATOM 640 C C . VAL A 1 90 ? 1.346 -5.460 -12.785 1.00 98.38 90 VAL A C 1
ATOM 642 O O . VAL A 1 90 ? 1.193 -6.041 -11.714 1.00 98.38 90 VAL A O 1
ATOM 645 N N . ALA A 1 91 ? 1.302 -6.096 -13.961 1.00 98.44 91 ALA A N 1
ATOM 646 C CA . ALA A 1 91 ? 1.037 -7.531 -14.079 1.00 98.44 91 ALA A CA 1
ATOM 647 C C . ALA A 1 91 ? 2.078 -8.362 -13.318 1.00 98.44 91 ALA A C 1
ATOM 649 O O . ALA A 1 91 ? 1.714 -9.223 -12.528 1.00 98.44 91 ALA A O 1
ATOM 650 N N . THR A 1 92 ? 3.365 -8.025 -13.462 1.00 98.31 92 THR A N 1
ATOM 651 C CA . THR A 1 92 ? 4.456 -8.693 -12.734 1.00 98.31 92 THR A CA 1
ATOM 652 C C . THR A 1 92 ? 4.257 -8.635 -11.218 1.00 98.31 92 THR A C 1
ATOM 654 O O . THR A 1 92 ? 4.499 -9.620 -10.524 1.00 98.31 92 THR A O 1
ATOM 657 N N . LEU A 1 93 ? 3.825 -7.489 -10.684 1.00 98.50 93 LEU A N 1
ATOM 658 C CA . LEU A 1 93 ? 3.606 -7.322 -9.246 1.00 98.50 93 LEU A CA 1
ATOM 659 C C . LEU A 1 93 ? 2.368 -8.077 -8.754 1.00 98.50 93 LEU A C 1
ATOM 661 O O . LEU A 1 93 ? 2.425 -8.697 -7.693 1.00 98.50 93 LEU A O 1
ATOM 665 N N . ILE A 1 94 ? 1.278 -8.056 -9.522 1.00 98.38 94 ILE A N 1
ATOM 666 C CA . ILE A 1 94 ? 0.059 -8.814 -9.206 1.00 98.38 94 ILE A CA 1
ATOM 667 C C . ILE A 1 94 ? 0.353 -10.318 -9.221 1.00 98.38 94 ILE A C 1
ATOM 669 O O . ILE A 1 94 ? 0.005 -11.011 -8.266 1.00 98.38 94 ILE A O 1
ATOM 673 N N . ASP A 1 95 ? 1.061 -10.810 -10.240 1.00 98.44 95 ASP A N 1
ATOM 674 C CA . ASP A 1 95 ? 1.451 -12.220 -10.363 1.00 98.44 95 ASP A CA 1
ATOM 675 C C . ASP A 1 95 ? 2.393 -12.658 -9.232 1.00 98.44 95 ASP A C 1
ATOM 677 O O . ASP A 1 95 ? 2.365 -13.810 -8.798 1.00 98.44 95 ASP A O 1
ATOM 681 N N . ALA A 1 96 ? 3.203 -11.732 -8.711 1.00 97.56 96 ALA A N 1
ATOM 682 C CA . ALA A 1 96 ? 4.041 -11.966 -7.539 1.00 97.56 96 ALA A CA 1
ATOM 683 C C . ALA A 1 96 ? 3.248 -12.013 -6.216 1.00 97.56 96 ALA A C 1
ATOM 685 O O . ALA A 1 96 ? 3.807 -12.407 -5.195 1.00 97.56 96 ALA A O 1
ATOM 686 N N . GLY A 1 97 ? 1.959 -11.658 -6.233 1.00 98.12 97 GLY A N 1
ATOM 687 C CA . GLY A 1 97 ? 1.060 -11.709 -5.082 1.00 98.12 97 GLY A CA 1
ATOM 688 C C . GLY A 1 97 ? 0.779 -10.358 -4.427 1.00 98.12 97 GLY A C 1
ATOM 689 O O . GLY A 1 97 ? 0.213 -10.335 -3.332 1.00 98.12 97 GLY A O 1
ATOM 690 N N . ALA A 1 98 ? 1.150 -9.236 -5.056 1.00 98.12 98 ALA A N 1
ATOM 691 C CA . ALA A 1 98 ? 0.813 -7.910 -4.545 1.00 98.12 98 ALA A CA 1
ATOM 692 C C . ALA A 1 98 ? -0.710 -7.708 -4.486 1.00 98.12 98 ALA A C 1
ATOM 694 O O . ALA A 1 98 ? -1.424 -7.941 -5.460 1.00 98.12 98 ALA A O 1
ATOM 695 N N . GLN A 1 99 ? -1.196 -7.221 -3.345 1.00 98.12 99 GLN A N 1
ATOM 696 C CA . GLN A 1 99 ? -2.611 -6.907 -3.119 1.00 98.12 99 GLN A CA 1
ATOM 697 C C . GLN A 1 99 ? -2.898 -5.407 -3.243 1.00 98.12 99 GLN A C 1
ATOM 699 O O . GLN A 1 99 ? -4.027 -5.005 -3.515 1.00 98.12 99 GLN A O 1
ATOM 704 N N . VAL A 1 100 ? -1.871 -4.577 -3.053 1.00 97.25 100 VAL A N 1
ATOM 705 C CA . VAL A 1 100 ? -1.919 -3.120 -3.210 1.00 97.25 100 VAL A CA 1
ATOM 706 C C . VAL A 1 100 ? -0.709 -2.684 -4.022 1.00 97.25 100 VAL A C 1
ATOM 708 O O . VAL A 1 100 ? 0.382 -3.219 -3.832 1.00 97.25 100 VAL A O 1
ATOM 711 N N . LEU A 1 101 ? -0.892 -1.708 -4.909 1.00 97.56 101 LEU A N 1
ATOM 712 C CA . LEU A 1 101 ? 0.179 -1.133 -5.718 1.00 97.56 101 LEU A CA 1
ATOM 713 C C . LEU A 1 101 ? 0.419 0.330 -5.337 1.00 97.56 101 LEU A C 1
ATOM 715 O O . LEU A 1 101 ? -0.529 1.087 -5.138 1.00 97.56 101 LEU A O 1
ATOM 719 N N . VAL A 1 102 ? 1.691 0.717 -5.265 1.00 96.56 102 VAL A N 1
ATOM 720 C CA . VAL A 1 102 ? 2.159 2.088 -5.021 1.00 96.56 102 VA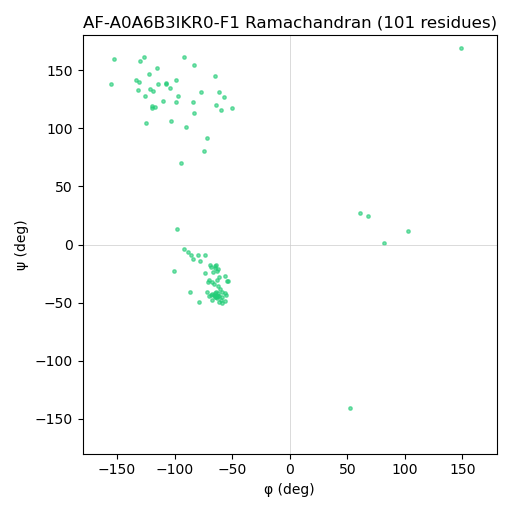L A CA 1
ATOM 721 C C . VAL A 1 102 ? 3.211 2.426 -6.076 1.00 96.56 102 VAL A C 1
ATOM 723 O O . VAL A 1 102 ? 4.029 1.568 -6.411 1.00 96.56 102 VAL A O 1
ATOM 726 N N . ALA A 1 103 ? 3.193 3.650 -6.600 1.00 91.88 103 ALA A N 1
ATOM 727 C CA . ALA A 1 103 ? 4.137 4.149 -7.600 1.00 91.88 103 ALA A CA 1
ATOM 728 C C . ALA A 1 103 ? 4.668 5.532 -7.205 1.00 91.88 103 ALA A C 1
ATOM 730 O O . ALA A 1 103 ? 3.871 6.301 -6.618 1.00 91.88 103 ALA A O 1
#

Radius of gyration: 21.11 Å; Cα contacts (8 Å, |Δi|>4): 135; chains: 1; bounding bo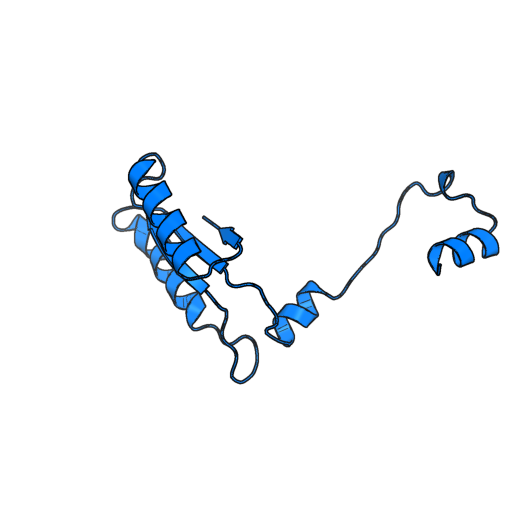x: 51×31×50 Å

pLDDT: mean 94.32, std 3.6, range [77.38, 98.5]

Solvent-accessible surface area (backbone atoms only — not comparable to full-atom values): 6013 Å² total; per-residue (Å²): 106,73,64,62,49,50,29,59,77,72,72,48,56,79,88,74,58,91,75,84,92,81,89,79,62,59,71,61,48,25,45,58,70,49,64,66,77,31,31,17,38,38,24,62,35,50,78,82,68,20,51,67,36,59,53,55,54,57,51,40,72,39,67,51,31,97,95,32,53,42,53,54,41,68,39,76,35,60,51,88,82,39,57,69,56,48,52,50,39,52,49,55,27,46,74,73,56,30,77,45,80,48,111